Protein AF-0000000080285297 (afdb_homodimer)

Nearest PDB structures (foldseek):
  8cht-assembly4_D  TM=5.391E-01  e=2.031E-01  Homo sapiens
  8cht-assembly2_B  TM=5.156E-01  e=6.656E-01  Homo sapiens
  8chv-assembly1_A  TM=4.961E-01  e=1.168E+00  Homo sapiens
  8a22-assembly1_Bp  TM=3.534E-01  e=1.596E+00  Polytomella magna
  4z9c-assembly1_F  TM=4.798E-01  e=9.180E+00  Escherichia coli

Structure (mmCIF, N/CA/C/O backbone):
data_AF-0000000080285297-model_v1
#
loop_
_entity.id
_entity.type
_entity.pdbx_description
1 polymer 'Methionyl-tRNA formyltransferase'
#
loop_
_atom_site.group_PDB
_atom_site.id
_atom_site.type_symbol
_atom_site.label_atom_id
_atom_site.label_alt_id
_atom_site.label_comp_i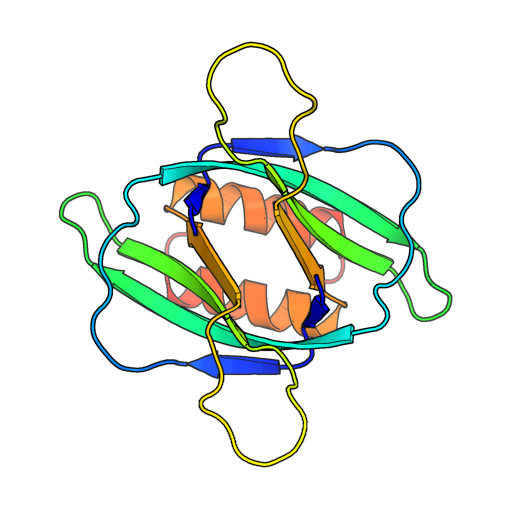d
_atom_site.label_asym_id
_atom_site.label_entity_id
_atom_site.label_seq_id
_atom_site.pdbx_PDB_ins_code
_atom_site.Cartn_x
_atom_site.Cartn_y
_atom_site.Cartn_z
_atom_site.occupancy
_atom_site.B_iso_or_equiv
_atom_site.auth_seq_id
_atom_site.auth_comp_id
_atom_site.auth_asym_id
_atom_site.auth_atom_id
_atom_site.pdbx_PDB_model_num
ATOM 1 N N . MET A 1 1 ? -8.438 2.912 8.18 1 58.75 1 MET A N 1
ATOM 2 C CA . MET A 1 1 ? -7.445 3.801 7.578 1 58.75 1 MET A CA 1
ATOM 3 C C . MET A 1 1 ? -6.316 4.098 8.555 1 58.75 1 MET A C 1
ATOM 5 O O . MET A 1 1 ? -6.516 4.062 9.773 1 58.75 1 MET A O 1
ATOM 9 N N . ALA A 1 2 ? -5.016 3.826 8.281 1 74.81 2 ALA A N 1
ATOM 10 C CA . ALA A 1 2 ? -4 3.881 9.328 1 74.81 2 ALA A CA 1
ATOM 11 C C . ALA A 1 2 ? -2.648 4.309 8.758 1 74.81 2 ALA A C 1
ATOM 13 O O . ALA A 1 2 ? -2.369 4.098 7.578 1 74.81 2 ALA A O 1
ATOM 14 N N . ILE A 1 3 ? -2.016 5.105 9.617 1 83.69 3 ILE A N 1
ATOM 15 C CA . ILE A 1 3 ? -0.588 5.297 9.391 1 83.69 3 ILE A CA 1
ATOM 16 C C . ILE A 1 3 ? 0.165 4.008 9.711 1 83.69 3 ILE A C 1
ATOM 18 O O . ILE A 1 3 ? 0.016 3.449 10.797 1 83.69 3 ILE A O 1
ATOM 22 N N . VAL A 1 4 ? 0.957 3.602 8.766 1 89.12 4 VAL A N 1
ATOM 23 C CA . VAL A 1 4 ? 1.739 2.391 8.984 1 89.12 4 VAL A CA 1
ATOM 24 C C . VAL A 1 4 ? 2.984 2.723 9.805 1 89.12 4 VAL A C 1
ATOM 26 O O . VAL A 1 4 ? 3.789 3.568 9.406 1 89.12 4 VAL A O 1
ATOM 29 N N . THR A 1 5 ? 3.186 2.039 10.938 1 88.81 5 THR A N 1
ATOM 30 C CA . THR A 1 5 ? 4.301 2.348 11.828 1 88.81 5 THR A CA 1
ATOM 31 C C . THR A 1 5 ? 5.387 1.282 11.719 1 88.81 5 THR A C 1
ATOM 33 O O . THR A 1 5 ? 6.531 1.514 12.117 1 88.81 5 THR A O 1
ATOM 36 N N . GLU A 1 6 ? 4.965 0.127 11.227 1 91.5 6 GLU A N 1
ATOM 37 C CA . GLU A 1 6 ? 5.918 -0.975 11.117 1 91.5 6 GLU A CA 1
ATOM 38 C C . GLU A 1 6 ? 5.504 -1.959 10.031 1 91.5 6 GLU A C 1
ATOM 40 O O . GLU A 1 6 ? 4.312 -2.135 9.766 1 91.5 6 GLU A O 1
ATOM 45 N N . PHE A 1 7 ? 6.551 -2.561 9.383 1 94.56 7 PHE A N 1
ATOM 46 C CA . PHE A 1 7 ? 6.34 -3.666 8.461 1 94.56 7 PHE A CA 1
ATOM 47 C C . PHE A 1 7 ? 6.902 -4.965 9.031 1 94.56 7 PHE A C 1
ATOM 49 O O . PHE A 1 7 ? 7.957 -4.961 9.664 1 94.56 7 PHE A O 1
ATOM 56 N N . PHE A 1 8 ? 6.176 -5.992 8.852 1 93.44 8 PHE A N 1
ATOM 57 C CA . PHE A 1 8 ? 6.691 -7.301 9.242 1 93.44 8 PHE A CA 1
ATOM 58 C C . PHE A 1 8 ? 6.312 -8.359 8.219 1 93.44 8 PHE A C 1
ATOM 60 O O . PHE A 1 8 ? 5.27 -8.258 7.566 1 93.44 8 PHE A O 1
ATOM 67 N N . GLN A 1 9 ? 7.215 -9.336 8.078 1 95.06 9 GLN A N 1
ATOM 68 C CA . GLN A 1 9 ? 6.965 -10.398 7.109 1 95.06 9 GLN A CA 1
ATOM 69 C C . GLN A 1 9 ? 5.996 -11.438 7.668 1 95.06 9 GLN A C 1
ATOM 71 O O . GLN A 1 9 ? 6.152 -11.891 8.805 1 95.06 9 GLN A O 1
ATOM 76 N N . VAL A 1 10 ? 4.945 -11.719 6.938 1 91.12 10 VAL A N 1
ATOM 77 C CA . VAL A 1 10 ? 3.973 -12.734 7.328 1 91.12 10 VAL A CA 1
ATOM 78 C C . VAL A 1 10 ? 4.293 -14.047 6.625 1 91.12 10 VAL A C 1
ATOM 80 O O . VAL A 1 10 ? 4.578 -14.07 5.426 1 91.12 10 VAL A O 1
ATOM 83 N N . ARG A 1 11 ? 4.27 -15.039 7.391 1 87.75 11 ARG A N 1
ATOM 84 C CA . ARG A 1 11 ? 4.516 -16.375 6.836 1 87.75 11 ARG A CA 1
ATOM 85 C C . ARG A 1 11 ? 3.213 -17.031 6.402 1 87.75 11 ARG A C 1
ATOM 87 O O . ARG A 1 11 ? 2.131 -16.641 6.844 1 87.75 11 ARG A O 1
ATOM 94 N N . GLY A 1 12 ? 3.373 -18.016 5.535 1 86.25 12 GLY A N 1
ATOM 95 C CA . GLY A 1 12 ? 2.211 -18.766 5.098 1 86.25 12 GLY A CA 1
ATOM 96 C C . GLY A 1 12 ? 1.852 -18.531 3.645 1 86.25 12 GLY A C 1
ATOM 97 O O . GLY A 1 12 ? 2.525 -17.766 2.953 1 86.25 12 GLY A O 1
ATOM 98 N N . GLU A 1 13 ? 0.716 -19.25 3.299 1 83.44 13 GLU A N 1
ATOM 99 C CA . GLU A 1 13 ? 0.294 -19.172 1.902 1 83.44 13 GLU A CA 1
ATOM 100 C C . GLU A 1 13 ? -0.83 -18.156 1.716 1 83.44 13 GLU A C 1
ATOM 102 O O . GLU A 1 13 ? -1.604 -17.906 2.641 1 83.44 13 GLU A O 1
ATOM 107 N N . ALA A 1 14 ? -0.723 -17.453 0.674 1 86.38 14 ALA A N 1
ATOM 108 C CA . ALA A 1 14 ? -1.814 -16.578 0.241 1 86.38 14 ALA A CA 1
ATOM 109 C C . ALA A 1 14 ? -2.18 -16.844 -1.217 1 86.38 14 ALA A C 1
ATOM 111 O O . ALA A 1 14 ? -1.427 -17.5 -1.944 1 86.38 14 ALA A O 1
ATOM 112 N N . LYS A 1 15 ? -3.463 -16.5 -1.475 1 88.38 15 LYS A N 1
ATOM 113 C CA . LYS A 1 15 ? -3.93 -16.625 -2.854 1 88.38 15 LYS A CA 1
ATOM 114 C C . LYS A 1 15 ? -4.219 -15.25 -3.453 1 88.38 15 LYS A C 1
ATOM 116 O O . LYS A 1 15 ? -4.492 -14.289 -2.725 1 88.38 15 LYS A O 1
ATOM 121 N N . PRO A 1 16 ? -4.148 -15.242 -4.816 1 89.12 16 PRO A N 1
ATOM 122 C CA . PRO A 1 16 ? -4.578 -13.992 -5.441 1 89.12 16 PRO A CA 1
ATOM 123 C C . PRO A 1 16 ? -6.012 -13.609 -5.078 1 89.12 16 PRO A C 1
ATOM 125 O O . PRO A 1 16 ? -6.895 -14.469 -5.047 1 89.12 16 PRO A O 1
ATOM 128 N N . HIS A 1 17 ? -6.109 -12.391 -4.738 1 85.25 17 HIS A N 1
ATOM 129 C CA . HIS A 1 17 ? -7.453 -11.914 -4.418 1 85.25 17 HIS A CA 1
ATOM 130 C C . HIS A 1 17 ? -8.32 -11.828 -5.668 1 85.25 17 HIS A C 1
ATOM 132 O O . HIS A 1 17 ? -7.844 -11.414 -6.73 1 85.25 17 HIS A O 1
ATOM 138 N N . PRO A 1 18 ? -9.562 -12.156 -5.512 1 81.25 18 PRO A N 1
ATOM 139 C CA . PRO A 1 18 ? -10.438 -12.195 -6.691 1 81.25 18 PRO A CA 1
ATOM 140 C C . PRO A 1 18 ? -10.883 -10.805 -7.133 1 81.25 18 PRO A C 1
ATOM 142 O O . PRO A 1 18 ? -11.344 -10.633 -8.266 1 81.25 18 PRO A O 1
ATOM 145 N N . THR A 1 19 ? -10.82 -9.82 -6.27 1 81.44 19 THR A N 1
ATOM 146 C CA . THR A 1 19 ? -11.32 -8.484 -6.582 1 81.44 19 THR A CA 1
ATOM 147 C C . THR A 1 19 ? -10.195 -7.578 -7.055 1 81.44 19 THR A C 1
ATOM 149 O O . THR A 1 19 ? -9.062 -7.688 -6.574 1 81.44 19 THR A O 1
ATOM 152 N N . GLN A 1 20 ? -10.578 -6.809 -8.094 1 85.38 20 GLN A N 1
ATOM 153 C CA . GLN A 1 20 ? -9.672 -5.781 -8.594 1 85.38 20 GLN A CA 1
ATOM 154 C C . GLN A 1 20 ? -10.156 -4.387 -8.211 1 85.38 20 GLN A C 1
ATOM 156 O O . GLN A 1 20 ? -11.352 -4.105 -8.258 1 85.38 20 GLN A O 1
ATOM 161 N N . VAL A 1 21 ? -9.25 -3.57 -7.785 1 85.44 21 VAL A N 1
ATOM 162 C CA . VAL A 1 21 ? -9.617 -2.219 -7.371 1 85.44 21 VAL A CA 1
ATOM 163 C C . VAL A 1 21 ? -8.641 -1.213 -7.977 1 85.44 21 VAL A C 1
ATOM 165 O O . VAL A 1 21 ? -7.57 -1.591 -8.461 1 85.44 21 VAL A O 1
ATOM 168 N N . GLU A 1 22 ? -9.094 0.024 -8 1 89.94 22 GLU A N 1
ATOM 169 C CA . GLU A 1 22 ? -8.195 1.143 -8.266 1 89.94 22 GLU A CA 1
ATOM 170 C C . GLU A 1 22 ? -7.672 1.752 -6.969 1 89.94 22 GLU A C 1
ATOM 172 O O . GLU A 1 22 ? -8.305 1.632 -5.922 1 89.94 22 GLU A O 1
ATOM 177 N N . CYS A 1 23 ? -6.484 2.332 -7.102 1 91.75 23 CYS A N 1
ATOM 178 C CA . CYS A 1 23 ? -5.871 2.947 -5.93 1 91.75 23 CYS A CA 1
ATOM 179 C C . CYS A 1 23 ? -5.539 4.41 -6.191 1 91.75 23 CYS A C 1
ATOM 181 O O . CYS A 1 23 ? -4.742 4.723 -7.078 1 91.75 23 CYS A O 1
ATOM 183 N N . GLY A 1 24 ? -6.191 5.293 -5.504 1 93.38 24 GLY A N 1
ATOM 184 C CA . GLY A 1 24 ? -5.809 6.699 -5.504 1 93.38 24 GLY A CA 1
ATOM 185 C C . GLY A 1 24 ? -4.645 7 -4.582 1 93.38 24 GLY A C 1
ATOM 186 O O . GLY A 1 24 ? -4.465 6.336 -3.559 1 93.38 24 GLY A O 1
ATOM 187 N N . TYR A 1 25 ? -3.805 8 -4.961 1 95.12 25 TYR A N 1
ATOM 188 C CA . TYR A 1 25 ? -2.719 8.406 -4.074 1 95.12 25 TYR A CA 1
ATOM 189 C C . TYR A 1 25 ? -2.607 9.93 -4.008 1 95.12 25 TYR A C 1
ATOM 191 O O . TYR A 1 25 ? -3.008 10.625 -4.941 1 95.12 25 TYR A O 1
ATOM 199 N N . LYS A 1 26 ? -2.182 10.406 -2.934 1 95.62 26 LYS A N 1
ATOM 200 C CA . LYS A 1 26 ? -1.894 11.828 -2.748 1 95.62 26 LYS A CA 1
ATOM 201 C C . LYS A 1 26 ? -0.868 12.039 -1.639 1 95.62 26 LYS A C 1
ATOM 203 O O . LYS A 1 26 ? -0.609 11.133 -0.844 1 95.62 26 LYS A O 1
ATOM 208 N N . THR A 1 27 ? -0.268 13.211 -1.609 1 96.38 27 THR A N 1
ATOM 209 C CA . THR A 1 27 ? 0.651 13.609 -0.549 1 96.38 27 THR A CA 1
ATOM 210 C C . THR A 1 27 ? -0.074 14.422 0.52 1 96.38 27 THR A C 1
ATOM 212 O O . THR A 1 27 ? -0.859 15.32 0.199 1 96.38 27 THR A O 1
ATOM 215 N N . VAL A 1 28 ? 0.074 14.055 1.789 1 94.62 28 VAL A N 1
ATOM 216 C CA . VAL A 1 28 ? -0.475 14.789 2.928 1 94.62 28 VAL A CA 1
ATOM 217 C C . VAL A 1 28 ? 0.625 15.609 3.596 1 94.62 28 VAL A C 1
ATOM 219 O O . VAL A 1 28 ? 1.615 15.055 4.078 1 94.62 28 VAL A O 1
ATOM 222 N N . SER A 1 29 ? 0.429 16.891 3.637 1 93.94 29 SER A N 1
ATOM 223 C CA . SER A 1 29 ? 1.42 17.75 4.266 1 93.94 29 SER A CA 1
ATOM 224 C C . SER A 1 29 ? 1.246 17.781 5.777 1 93.94 29 SER A C 1
ATOM 226 O O . SER A 1 29 ? 0.139 18 6.277 1 93.94 29 SER A O 1
ATOM 228 N N . THR A 1 30 ? 2.32 17.531 6.488 1 93.62 30 THR A N 1
ATOM 229 C CA . THR A 1 30 ? 2.326 17.625 7.941 1 93.62 30 THR A CA 1
ATOM 230 C C . THR A 1 30 ? 3.545 18.406 8.422 1 93.62 30 THR A C 1
ATOM 232 O O . THR A 1 30 ? 4.512 18.578 7.68 1 93.62 30 THR A O 1
ATOM 235 N N . PRO A 1 31 ? 3.504 18.891 9.648 1 93.5 31 PRO A N 1
ATOM 236 C CA . PRO A 1 31 ? 4.668 19.594 10.203 1 93.5 31 PRO A CA 1
ATOM 237 C C . PRO A 1 31 ? 5.914 18.703 10.242 1 93.5 31 PRO A C 1
ATOM 239 O O . PRO A 1 31 ? 7.031 19.203 10.086 1 93.5 31 PRO A O 1
ATOM 242 N N . ALA A 1 32 ? 5.863 17.422 10.375 1 92.94 32 ALA A N 1
ATOM 243 C CA . ALA A 1 32 ? 6.973 16.484 10.516 1 92.94 32 ALA A CA 1
ATOM 244 C C . ALA A 1 32 ? 7.477 16.031 9.148 1 92.94 32 ALA A C 1
ATOM 246 O O . ALA A 1 32 ? 8.516 15.367 9.047 1 92.94 32 ALA A O 1
ATOM 247 N N . GLY A 1 33 ? 6.816 16.438 8.078 1 93.62 33 GLY A N 1
ATOM 248 C CA . GLY A 1 33 ? 7.145 15.984 6.734 1 93.62 33 GLY A CA 1
ATOM 249 C C . GLY A 1 33 ? 5.961 15.391 5.996 1 93.62 33 GLY A C 1
ATOM 250 O O . GLY A 1 33 ? 4.91 15.141 6.594 1 93.62 33 GLY A O 1
ATOM 251 N N . PRO A 1 34 ? 6.078 15.141 4.797 1 95.31 34 PRO A N 1
ATOM 252 C CA . PRO A 1 34 ? 4.969 14.625 3.992 1 95.31 34 PRO A CA 1
ATOM 253 C C . PRO A 1 34 ? 4.633 13.172 4.312 1 95.31 34 PRO A C 1
ATOM 255 O O . PRO A 1 34 ? 5.52 12.398 4.691 1 95.31 34 PRO A O 1
ATOM 258 N N . LEU A 1 35 ? 3.418 12.836 4.215 1 96.75 35 LEU A N 1
ATOM 259 C CA . LEU A 1 35 ? 2.936 11.461 4.191 1 96.75 35 LEU A CA 1
ATOM 260 C C . LEU A 1 35 ? 2.438 11.086 2.799 1 96.75 35 LEU A C 1
ATOM 262 O O . LEU A 1 35 ? 1.813 11.898 2.117 1 96.75 35 LEU A O 1
ATOM 266 N N . LEU A 1 36 ? 2.766 9.906 2.346 1 97.12 36 LEU A N 1
ATOM 267 C CA . LEU A 1 36 ? 2.109 9.328 1.179 1 97.12 36 LEU A CA 1
ATOM 268 C C . LEU A 1 36 ? 0.828 8.602 1.578 1 97.12 36 LEU A C 1
ATOM 270 O O . LEU A 1 36 ? 0.858 7.699 2.416 1 97.12 36 LEU A O 1
ATOM 274 N N . GLN A 1 37 ? -0.255 9.078 1.027 1 94.75 37 GLN A N 1
ATOM 275 C CA . GLN A 1 37 ? -1.532 8.422 1.27 1 94.75 37 GLN A CA 1
ATOM 276 C C . GLN A 1 37 ? -1.949 7.574 0.069 1 94.75 37 GLN A C 1
ATOM 278 O O . GLN A 1 37 ? -1.913 8.047 -1.07 1 94.75 37 GLN A O 1
ATOM 283 N N . LEU A 1 38 ? -2.25 6.289 0.287 1 93.25 38 LEU A N 1
ATOM 284 C CA . LEU A 1 38 ? -2.822 5.355 -0.673 1 93.25 38 LEU A CA 1
ATOM 285 C C . LEU A 1 38 ? -4.25 4.98 -0.283 1 93.25 38 LEU A C 1
ATOM 287 O O . LEU A 1 38 ? -4.496 4.566 0.853 1 93.25 38 LEU A O 1
ATOM 291 N N . SER A 1 39 ? -5.223 5.141 -1.217 1 89.56 39 SER A N 1
ATOM 292 C CA . SER A 1 39 ? -6.625 4.809 -0.974 1 89.56 39 SER A CA 1
ATOM 293 C C . SER A 1 39 ? -7.191 3.939 -2.092 1 89.56 39 SER A C 1
ATOM 295 O O . SER A 1 39 ? -7.09 4.293 -3.27 1 89.56 39 SER A O 1
ATOM 297 N N . THR A 1 40 ? -7.703 2.783 -1.656 1 87 40 THR A N 1
ATOM 298 C CA . THR A 1 40 ? -8.281 1.917 -2.676 1 87 40 THR A CA 1
ATOM 299 C C . THR A 1 40 ? -9.781 2.182 -2.824 1 87 40 THR A C 1
ATOM 301 O O . THR A 1 40 ? -10.445 2.545 -1.854 1 87 40 THR A O 1
ATOM 304 N N . TYR A 1 41 ? -10.18 2.049 -4.043 1 80.81 41 TYR A N 1
ATOM 305 C CA . TYR A 1 41 ? -11.578 2.285 -4.383 1 80.81 41 TYR A CA 1
ATOM 306 C C . TYR A 1 41 ? -12.203 1.047 -5.02 1 80.81 41 TYR A C 1
ATOM 308 O O . TYR A 1 41 ? -11.672 0.506 -5.992 1 80.81 41 TYR A O 1
ATOM 316 N N . GLY A 1 42 ? -13.047 0.315 -4.199 1 66.94 42 GLY A N 1
ATOM 317 C CA . GLY A 1 42 ? -13.711 -0.899 -4.637 1 66.94 42 GLY A CA 1
ATOM 318 C C . GLY A 1 42 ? -14.438 -0.736 -5.961 1 66.94 42 GLY A C 1
ATOM 319 O O . GLY A 1 42 ? -14.758 0.383 -6.363 1 66.94 42 GLY A O 1
ATOM 320 N N . SER A 1 43 ? -14.273 -1.729 -6.98 1 52.22 43 SER A N 1
ATOM 321 C CA . SER A 1 43 ? -15.086 -1.759 -8.195 1 52.22 43 SER A CA 1
ATOM 322 C C . SER A 1 43 ? -16.578 -1.786 -7.863 1 52.22 43 SER A C 1
ATOM 324 O O . SER A 1 43 ? -17.109 -2.822 -7.461 1 52.22 43 SER A O 1
ATOM 326 N N . ASP A 1 44 ? -17.078 -1.141 -6.992 1 46.88 44 ASP A N 1
ATOM 327 C CA . ASP A 1 44 ? -18.531 -1.354 -7.02 1 46.88 44 ASP A CA 1
ATOM 328 C C . ASP A 1 44 ? -19.047 -1.36 -8.453 1 46.88 44 ASP A C 1
ATOM 330 O O . ASP A 1 44 ? -18.516 -0.663 -9.32 1 46.88 44 ASP A O 1
ATOM 334 N N . GLY A 1 45 ? -19.984 -2.35 -9.078 1 42.22 45 GLY A N 1
ATOM 335 C CA . GLY A 1 45 ? -20.891 -2.041 -10.18 1 42.22 45 GLY A CA 1
ATOM 336 C C . GLY A 1 45 ? -21.062 -0.551 -10.406 1 42.22 45 GLY A C 1
ATOM 337 O O . GLY A 1 45 ? -20.547 0.265 -9.641 1 42.22 45 GLY A O 1
ATOM 338 N N . ARG A 1 46 ? -22.531 -0.14 -11.18 1 38.53 46 ARG A N 1
ATOM 339 C CA . ARG A 1 46 ? -23.047 1.144 -11.664 1 38.53 46 ARG A CA 1
ATOM 340 C C . ARG A 1 46 ? -22.625 2.275 -10.727 1 38.53 46 ARG A C 1
ATOM 342 O O . ARG A 1 46 ? -22.062 3.279 -11.164 1 38.53 46 ARG A O 1
ATOM 349 N N . GLN A 1 47 ? -23.672 2.848 -9.992 1 37.06 47 GLN A N 1
ATOM 350 C CA . GLN A 1 47 ? -24.203 4.16 -9.656 1 37.06 47 GLN A CA 1
ATOM 351 C C . GLN A 1 47 ? -23.422 4.797 -8.508 1 37.06 47 GLN A C 1
ATOM 353 O O . GLN A 1 47 ? -23.609 5.977 -8.203 1 37.06 47 GLN A O 1
ATOM 358 N N . SER A 1 48 ? -23.125 4.066 -7.355 1 40.44 48 SER A N 1
ATOM 359 C CA . SER A 1 48 ? -22.938 4.844 -6.141 1 40.44 48 SER A CA 1
ATOM 360 C C . SER A 1 48 ? -21.469 5.258 -5.977 1 40.44 48 SER A C 1
ATOM 362 O O . SER A 1 48 ? -20.578 4.668 -6.598 1 40.44 48 SER A O 1
ATOM 364 N N . GLU A 1 49 ? -21.172 6.324 -5.328 1 44.69 49 GLU A N 1
ATOM 365 C CA . GLU A 1 49 ? -20 7.105 -4.945 1 44.69 49 GLU A CA 1
ATOM 366 C C . GLU A 1 49 ? -18.844 6.195 -4.539 1 44.69 49 GLU A C 1
ATOM 368 O O . GLU A 1 49 ? -19.016 5.262 -3.756 1 44.69 49 GLU A O 1
ATOM 373 N N . LYS A 1 50 ? -17.859 5.922 -5.32 1 50 50 LYS A N 1
ATOM 374 C CA . LYS A 1 50 ? -16.625 5.195 -5.059 1 50 50 LYS A CA 1
ATOM 375 C C . LYS A 1 50 ? -16.203 5.324 -3.598 1 50 50 LYS A C 1
ATOM 377 O O . LYS A 1 50 ? -15.898 6.422 -3.129 1 50 50 LYS A O 1
ATOM 382 N N . LYS A 1 51 ? -16.797 4.5 -2.732 1 54.25 51 LYS A N 1
ATOM 383 C CA . LYS A 1 51 ? -16.469 4.613 -1.312 1 54.25 51 LYS A CA 1
ATOM 384 C C . LYS A 1 51 ? -15.062 4.121 -1.021 1 54.25 51 LYS A C 1
ATOM 386 O O . LYS A 1 51 ? -14.641 3.086 -1.542 1 54.25 51 LYS A O 1
ATOM 391 N N . VAL A 1 52 ? -14.195 5.062 -0.597 1 54.31 52 VAL A N 1
ATOM 392 C CA . VAL A 1 52 ? -12.859 4.715 -0.112 1 54.31 52 VAL A CA 1
ATOM 393 C C . VAL A 1 52 ? -12.945 3.5 0.808 1 54.31 52 VAL A C 1
ATOM 395 O O . VAL A 1 52 ? -13.797 3.449 1.704 1 54.31 52 VAL A O 1
ATOM 398 N N . SER A 1 53 ? -12.305 2.426 0.402 1 61.44 53 SER A N 1
ATOM 399 C CA . SER A 1 53 ? -12.359 1.23 1.236 1 61.44 53 SER A CA 1
ATOM 400 C C . SER A 1 53 ? -11.234 1.223 2.266 1 61.44 53 SER A C 1
ATOM 402 O O . SER A 1 53 ? -11.445 0.851 3.422 1 61.44 53 SER A O 1
ATOM 404 N N . GLN A 1 54 ? -10.07 1.423 1.753 1 69.06 54 GLN A N 1
ATOM 405 C CA . GLN A 1 54 ? -8.938 1.333 2.666 1 69.06 54 GLN A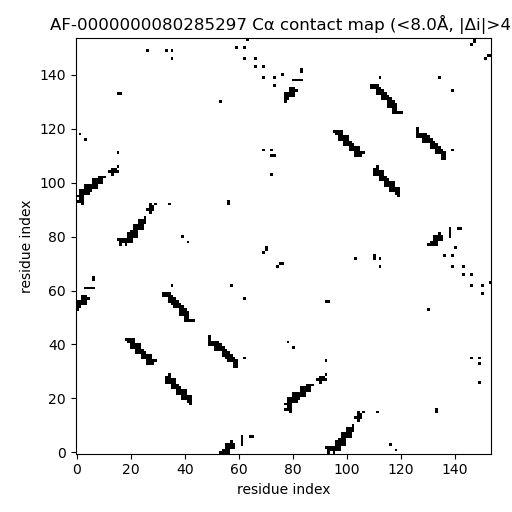 CA 1
ATOM 406 C C . GLN A 1 54 ? -7.902 2.416 2.369 1 69.06 54 GLN A C 1
ATOM 408 O O . GLN A 1 54 ? -7.602 2.695 1.205 1 69.06 54 GLN A O 1
ATOM 413 N N . THR A 1 55 ? -7.523 3.094 3.465 1 83.19 55 THR A N 1
ATOM 414 C CA . THR A 1 55 ? -6.512 4.129 3.295 1 83.19 55 THR A CA 1
ATOM 415 C C . THR A 1 55 ? -5.273 3.816 4.133 1 83.19 55 THR A C 1
ATOM 417 O O . THR A 1 55 ? -5.387 3.428 5.297 1 83.19 55 THR A O 1
ATOM 420 N N . LEU A 1 56 ? -4.117 3.893 3.484 1 89.12 56 LEU A N 1
ATOM 421 C CA . LEU A 1 56 ? -2.812 3.754 4.129 1 89.12 56 LEU A CA 1
ATOM 422 C C . LEU A 1 56 ? -1.993 5.031 3.977 1 89.12 56 LEU A C 1
ATOM 424 O O . LEU A 1 56 ? -1.96 5.629 2.898 1 89.12 56 LEU A O 1
ATOM 428 N N . GLN A 1 57 ? -1.409 5.41 5.133 1 93.69 57 GLN A N 1
ATOM 429 C CA . GLN A 1 57 ? -0.466 6.523 5.074 1 93.69 57 GLN A CA 1
ATOM 430 C C . GLN A 1 57 ? 0.934 6.082 5.488 1 93.69 57 GLN A C 1
ATOM 432 O O . GLN A 1 57 ? 1.089 5.301 6.43 1 93.69 57 GLN A O 1
ATOM 437 N N . LEU A 1 58 ? 1.93 6.535 4.77 1 96.5 58 LEU A N 1
ATOM 438 C CA . LEU A 1 58 ? 3.332 6.227 5.027 1 96.5 58 LEU A CA 1
ATOM 439 C C . LEU A 1 58 ? 4.145 7.5 5.234 1 96.5 58 LEU A C 1
ATOM 441 O O . LEU A 1 58 ? 4.059 8.43 4.43 1 96.5 58 LEU A O 1
ATOM 445 N N . ASP A 1 59 ? 4.926 7.496 6.367 1 95.88 59 ASP A N 1
ATOM 446 C CA . ASP A 1 59 ? 5.949 8.531 6.465 1 95.88 59 ASP A CA 1
ATOM 447 C C . ASP A 1 59 ? 7.227 8.109 5.742 1 95.88 59 ASP A C 1
ATOM 449 O O . ASP A 1 59 ? 7.262 7.066 5.094 1 95.88 59 ASP A O 1
ATOM 453 N N . ARG A 1 60 ? 8.156 8.93 5.793 1 96.62 60 ARG A N 1
ATOM 454 C CA . ARG A 1 60 ? 9.398 8.703 5.059 1 96.62 60 ARG A CA 1
ATOM 455 C C . ARG A 1 60 ? 10.008 7.355 5.422 1 96.62 60 ARG A C 1
ATOM 457 O O . ARG A 1 60 ? 10.469 6.621 4.547 1 96.62 60 ARG A O 1
ATOM 464 N N . GLU A 1 61 ? 10.094 7.062 6.652 1 96.31 61 GLU A N 1
ATOM 465 C CA . GLU A 1 61 ? 10.672 5.797 7.094 1 96.31 61 GLU A CA 1
ATOM 466 C C . GLU A 1 61 ? 9.852 4.613 6.59 1 96.31 61 GLU A C 1
ATOM 468 O O . GLU A 1 61 ? 10.414 3.613 6.137 1 96.31 61 GLU A O 1
ATOM 473 N N . GLY A 1 62 ? 8.523 4.715 6.703 1 96.62 62 GLY A N 1
ATOM 474 C CA . GLY A 1 62 ? 7.672 3.676 6.156 1 96.62 62 GLY A CA 1
ATOM 475 C C . GLY A 1 62 ? 7.832 3.494 4.66 1 96.62 62 GLY A C 1
ATOM 476 O O . GLY A 1 62 ? 7.848 2.367 4.164 1 96.62 62 GLY A O 1
ATOM 477 N N . ALA A 1 63 ? 7.941 4.551 3.943 1 97.5 63 ALA A N 1
ATOM 478 C CA . ALA A 1 63 ? 8.141 4.508 2.496 1 97.5 63 ALA A CA 1
ATOM 479 C C . ALA A 1 63 ? 9.477 3.846 2.148 1 97.5 63 ALA A C 1
ATOM 481 O O . ALA A 1 63 ? 9.555 3.061 1.2 1 97.5 63 ALA A O 1
ATOM 482 N N . ARG A 1 64 ? 10.508 4.152 2.916 1 97.44 64 ARG A N 1
ATOM 483 C CA . ARG A 1 64 ? 11.812 3.537 2.703 1 97.44 64 ARG A CA 1
ATOM 484 C C . ARG A 1 64 ? 11.734 2.021 2.846 1 97.44 64 ARG A C 1
ATOM 486 O O . ARG A 1 64 ? 12.289 1.286 2.027 1 97.44 64 ARG A O 1
ATOM 493 N N . ARG A 1 65 ? 11.078 1.596 3.84 1 97.5 65 ARG A N 1
ATOM 494 C CA . ARG A 1 65 ? 10.922 0.164 4.074 1 97.5 65 ARG A CA 1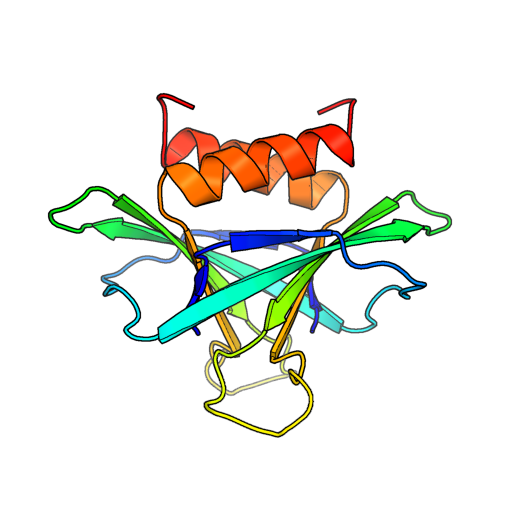
ATOM 495 C C . ARG A 1 65 ? 10.117 -0.49 2.953 1 97.5 65 ARG A C 1
ATOM 497 O O . ARG A 1 65 ? 10.469 -1.573 2.48 1 97.5 65 ARG A O 1
ATOM 504 N N . LEU A 1 66 ? 9 0.222 2.549 1 97.38 66 LEU A N 1
ATOM 505 C CA . LEU A 1 66 ? 8.188 -0.324 1.47 1 97.38 66 LEU A CA 1
ATOM 506 C C . LEU A 1 66 ? 8.984 -0.421 0.176 1 97.38 66 LEU A C 1
ATOM 508 O O . LEU A 1 66 ? 8.859 -1.396 -0.567 1 97.38 66 LEU A O 1
ATOM 512 N N . LEU A 1 67 ? 9.844 0.55 -0.093 1 96.94 67 LEU A N 1
ATOM 513 C CA . LEU A 1 67 ? 10.727 0.501 -1.253 1 96.94 67 LEU A CA 1
ATOM 514 C C . LEU A 1 67 ? 11.594 -0.751 -1.222 1 96.94 67 LEU A C 1
ATOM 516 O O . LEU A 1 67 ? 11.719 -1.452 -2.229 1 96.94 67 LEU A O 1
ATOM 520 N N . SER A 1 68 ? 12.219 -1.034 -0.102 1 96.81 68 SER A N 1
ATOM 521 C CA . SER A 1 68 ? 13.07 -2.209 0.045 1 96.81 68 SER A CA 1
ATOM 522 C C . SER A 1 68 ? 12.281 -3.496 -0.178 1 96.81 68 SER A C 1
ATOM 524 O O . SER A 1 68 ? 12.766 -4.418 -0.839 1 96.81 68 SER A O 1
ATOM 526 N N . ILE A 1 69 ? 11.078 -3.551 0.352 1 97.62 69 ILE A N 1
ATOM 527 C CA . ILE A 1 69 ? 10.219 -4.727 0.232 1 97.62 69 ILE A CA 1
ATOM 528 C C . ILE A 1 69 ? 9.852 -4.949 -1.233 1 97.62 69 ILE A C 1
ATOM 530 O O . ILE A 1 69 ? 9.883 -6.082 -1.721 1 97.62 69 ILE A O 1
ATOM 534 N N . ILE A 1 70 ? 9.477 -3.842 -1.943 1 97.38 70 ILE A N 1
ATOM 535 C CA . ILE A 1 70 ? 9.125 -3.943 -3.355 1 97.38 70 ILE A CA 1
ATOM 536 C C . ILE A 1 70 ? 10.32 -4.48 -4.145 1 97.38 70 ILE A C 1
ATOM 538 O O . ILE A 1 70 ? 10.164 -5.383 -4.973 1 97.38 70 ILE A O 1
ATOM 542 N N . ARG A 1 71 ? 11.469 -4.039 -3.854 1 95.88 71 ARG A N 1
ATOM 543 C CA . ARG A 1 71 ? 12.664 -4.453 -4.578 1 95.88 71 ARG A CA 1
ATOM 544 C C . ARG A 1 71 ? 13.023 -5.902 -4.262 1 95.88 71 ARG A C 1
ATOM 546 O O . ARG A 1 71 ? 13.516 -6.629 -5.129 1 95.88 71 ARG A O 1
ATOM 553 N N . ASP A 1 72 ? 12.844 -6.293 -3.039 1 95.94 72 ASP A N 1
ATOM 554 C CA . ASP A 1 72 ? 13.078 -7.684 -2.666 1 95.94 72 ASP A CA 1
ATOM 555 C C . ASP A 1 72 ? 12.117 -8.617 -3.402 1 95.94 72 ASP A C 1
ATOM 557 O O . ASP A 1 72 ? 12.492 -9.734 -3.779 1 95.94 72 ASP A O 1
ATOM 561 N N . THR A 1 73 ? 10.898 -8.188 -3.578 1 95.81 73 THR A N 1
ATOM 562 C CA . THR A 1 73 ? 9.859 -9 -4.207 1 95.81 73 THR A CA 1
ATOM 563 C C . THR A 1 73 ? 10.047 -9.039 -5.723 1 95.81 73 THR A C 1
ATOM 565 O O . THR A 1 73 ? 9.797 -10.062 -6.359 1 95.81 73 THR A O 1
ATOM 568 N N . PHE A 1 74 ? 10.438 -7.84 -6.246 1 97.12 74 PHE A N 1
ATOM 569 C CA . PHE A 1 74 ? 10.625 -7.695 -7.688 1 97.12 74 PHE A CA 1
ATOM 570 C C . PHE A 1 74 ? 12.031 -7.188 -7.996 1 97.12 74 PHE A C 1
ATOM 572 O O . PHE A 1 74 ? 12.203 -6.027 -8.375 1 97.12 74 PHE A O 1
ATOM 579 N N . PRO A 1 75 ? 13.047 -7.988 -7.941 1 92.44 75 PRO A N 1
ATOM 580 C CA . PRO A 1 75 ? 14.438 -7.566 -8.07 1 92.44 75 PRO A CA 1
ATOM 581 C C . PRO A 1 75 ? 14.734 -6.898 -9.414 1 92.44 75 PRO A C 1
ATOM 583 O O . PRO A 1 75 ? 15.703 -6.148 -9.531 1 92.44 75 PRO A O 1
ATOM 586 N N . ASP A 1 76 ? 13.938 -7.062 -10.383 1 89.69 76 ASP A N 1
ATOM 587 C CA . ASP A 1 76 ? 14.203 -6.484 -11.703 1 89.69 76 ASP A CA 1
ATOM 588 C C . ASP A 1 76 ? 13.672 -5.059 -11.797 1 89.69 76 ASP A C 1
ATOM 590 O O . ASP A 1 76 ? 13.797 -4.41 -12.836 1 89.69 76 ASP A O 1
ATOM 594 N N . LEU A 1 77 ? 13.133 -4.539 -10.656 1 90.31 77 LEU A N 1
ATOM 595 C CA . LEU A 1 77 ? 12.609 -3.176 -10.641 1 90.31 77 LEU A CA 1
ATOM 596 C C . LEU A 1 77 ? 13.602 -2.223 -9.977 1 90.31 77 LEU A C 1
ATOM 598 O O . LEU A 1 77 ? 14.297 -2.604 -9.031 1 90.31 77 LEU A O 1
ATOM 602 N N . MET B 1 1 ? -10.328 -6.23 0.216 1 59.09 1 MET B N 1
ATOM 603 C CA . MET B 1 1 ? -9.008 -6.715 -0.163 1 59.09 1 MET B CA 1
ATOM 604 C C . MET B 1 1 ? -8.883 -6.848 -1.678 1 59.09 1 MET B C 1
ATOM 606 O O . MET B 1 1 ? -9.883 -7.059 -2.367 1 59.09 1 MET B O 1
ATOM 610 N N . ALA B 1 2 ? -7.918 -6.219 -2.416 1 74.81 2 ALA B N 1
ATOM 611 C CA . ALA B 1 2 ? -8.008 -6.168 -3.873 1 74.81 2 ALA B CA 1
ATOM 612 C C . ALA B 1 2 ? -6.617 -6.078 -4.5 1 74.81 2 ALA B C 1
ATOM 614 O O . ALA B 1 2 ? -5.668 -5.609 -3.863 1 74.81 2 ALA B O 1
ATOM 615 N N . ILE B 1 3 ? -6.578 -6.746 -5.645 1 84.12 3 ILE B N 1
ATOM 616 C CA . ILE B 1 3 ? -5.453 -6.477 -6.535 1 84.12 3 ILE B CA 1
ATOM 617 C C . ILE B 1 3 ? -5.586 -5.074 -7.121 1 84.12 3 ILE B C 1
ATOM 619 O O . ILE B 1 3 ? -6.629 -4.727 -7.684 1 84.12 3 ILE B O 1
ATOM 623 N N . VAL B 1 4 ? -4.535 -4.332 -6.992 1 89.5 4 VAL B N 1
ATOM 624 C CA . VAL B 1 4 ? -4.559 -2.982 -7.547 1 89.5 4 VAL B CA 1
ATOM 625 C C . VAL B 1 4 ? -4.266 -3.031 -9.047 1 89.5 4 VAL B C 1
ATOM 627 O O . VAL B 1 4 ? -3.23 -3.551 -9.469 1 89.5 4 VAL B O 1
ATOM 630 N N . THR B 1 5 ? -5.152 -2.463 -9.867 1 88.94 5 THR B N 1
ATOM 631 C CA . THR B 1 5 ? -5 -2.535 -11.312 1 88.94 5 THR B CA 1
ATOM 632 C C . THR B 1 5 ? -4.543 -1.193 -11.883 1 88.94 5 THR B C 1
ATOM 634 O O . THR B 1 5 ? -4.035 -1.127 -13 1 88.94 5 THR B O 1
ATOM 637 N N . GLU B 1 6 ? -4.785 -0.16 -11.086 1 91.62 6 GLU B N 1
ATOM 638 C CA . GLU B 1 6 ? -4.422 1.176 -11.547 1 91.62 6 GLU B CA 1
ATOM 639 C C . GLU B 1 6 ? -4.199 2.125 -10.375 1 91.62 6 GLU B C 1
ATOM 641 O O . GLU B 1 6 ? -4.812 1.972 -9.32 1 91.62 6 GLU B O 1
ATOM 646 N N . PHE B 1 7 ? -3.24 3.078 -10.609 1 94.62 7 PHE B N 1
ATOM 647 C CA . PHE B 1 7 ? -3.035 4.18 -9.68 1 94.62 7 PHE B CA 1
ATOM 648 C C . PHE B 1 7 ? -3.473 5.5 -10.305 1 94.62 7 PHE B C 1
ATOM 650 O O . PHE B 1 7 ? -3.264 5.73 -11.492 1 94.62 7 PHE B O 1
ATOM 657 N N . PHE B 1 8 ? -4.102 6.297 -9.547 1 93.69 8 PHE B N 1
ATOM 658 C CA . PHE B 1 8 ? -4.441 7.633 -10.008 1 93.69 8 PHE B CA 1
ATOM 659 C C . PHE B 1 8 ? -4.258 8.656 -8.898 1 93.69 8 PHE B C 1
ATOM 661 O O . PHE B 1 8 ? -4.426 8.336 -7.719 1 93.69 8 PHE B O 1
ATOM 668 N N . GLN B 1 9 ? -3.859 9.852 -9.32 1 95.19 9 GLN B N 1
ATOM 669 C CA . GLN B 1 9 ? -3.635 10.914 -8.344 1 95.19 9 GLN B CA 1
ATOM 670 C C . GLN B 1 9 ? -4.953 11.539 -7.898 1 95.19 9 GLN B C 1
ATOM 672 O O . GLN B 1 9 ? -5.805 11.867 -8.727 1 95.19 9 GLN B O 1
ATOM 677 N N . VAL B 1 10 ? -5.164 11.586 -6.602 1 91.5 10 VAL B N 1
ATOM 678 C CA . VAL B 1 10 ? -6.359 12.211 -6.039 1 91.5 10 VAL B CA 1
ATOM 679 C C . VAL B 1 10 ? -6.043 13.641 -5.617 1 91.5 10 VAL B C 1
ATOM 681 O O . VAL B 1 10 ? -5.008 13.906 -5.004 1 91.5 10 VAL B O 1
ATOM 684 N N . ARG B 1 11 ? -6.906 14.484 -5.988 1 88.06 11 ARG B N 1
ATOM 685 C CA . ARG B 1 11 ? -6.75 15.891 -5.613 1 88.06 11 ARG B CA 1
ATOM 686 C C . ARG B 1 11 ? -7.457 16.188 -4.293 1 88.06 11 ARG B C 1
ATOM 688 O O . ARG B 1 11 ? -8.336 15.43 -3.873 1 88.06 11 ARG B O 1
ATOM 695 N N . GLY B 1 12 ? -7.027 17.25 -3.689 1 86.5 12 GLY B N 1
ATOM 696 C CA . GLY B 1 12 ? -7.676 17.672 -2.457 1 86.5 12 GLY B CA 1
ATOM 697 C C . GLY B 1 12 ? -6.785 17.531 -1.237 1 86.5 12 GLY B C 1
ATOM 698 O O . GLY B 1 12 ? -5.633 17.109 -1.348 1 86.5 12 GLY B O 1
ATOM 699 N N . GLU B 1 13 ? -7.457 17.922 -0.094 1 83.69 13 GLU B N 1
ATOM 700 C CA . GLU B 1 13 ? -6.703 17.922 1.155 1 83.69 13 GLU B CA 1
ATOM 701 C C . GLU 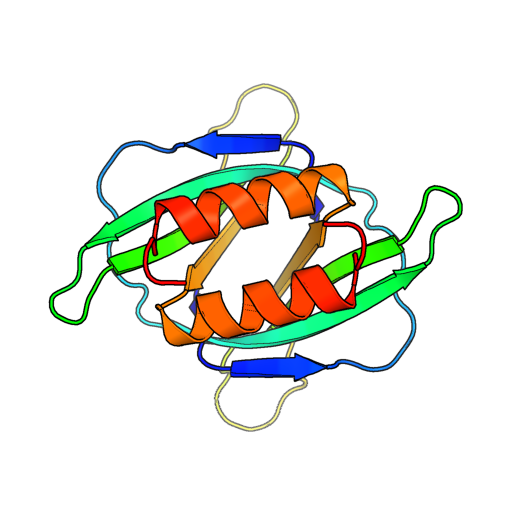B 1 13 ? -6.973 16.641 1.957 1 83.69 13 GLU B C 1
ATOM 703 O O . GLU B 1 13 ? -8.047 16.047 1.845 1 83.69 13 GLU B O 1
ATOM 708 N N . ALA B 1 14 ? -5.957 16.156 2.502 1 86.31 14 ALA B N 1
ATOM 709 C CA . ALA B 1 14 ? -6.074 15.07 3.469 1 86.31 14 ALA B CA 1
ATOM 710 C C . ALA B 1 14 ? -5.336 15.398 4.762 1 86.31 14 ALA B C 1
ATOM 712 O O . ALA B 1 14 ? -4.523 16.328 4.801 1 86.31 14 ALA B O 1
ATOM 713 N N . LYS B 1 15 ? -5.871 14.734 5.82 1 88.31 15 LYS B N 1
ATOM 714 C CA . LYS B 1 15 ? -5.207 14.891 7.109 1 88.31 15 LYS B CA 1
ATOM 715 C C . LYS B 1 15 ? -4.555 13.578 7.551 1 88.31 15 LYS B C 1
ATOM 717 O O . LYS B 1 15 ? -4.969 12.5 7.125 1 88.31 15 LYS B O 1
ATOM 722 N N . PRO B 1 16 ? -3.52 13.773 8.43 1 89.25 16 PRO B N 1
ATOM 723 C CA . PRO B 1 16 ? -2.975 12.539 9 1 89.25 16 PRO B CA 1
ATOM 724 C C . PRO B 1 16 ? -4.027 11.719 9.742 1 89.25 16 PRO B C 1
ATOM 726 O O . PRO B 1 16 ? -4.859 12.273 10.461 1 89.25 16 PRO B O 1
ATOM 729 N N . HIS B 1 17 ? -3.988 10.484 9.422 1 85.25 17 HIS B N 1
ATOM 730 C CA . HIS B 1 17 ? -4.926 9.602 10.102 1 85.25 17 HIS B CA 1
ATOM 731 C C . HIS B 1 17 ? -4.543 9.414 11.57 1 85.25 17 HIS B C 1
ATOM 733 O O . HIS B 1 17 ? -3.357 9.289 11.891 1 85.25 17 HIS B O 1
ATOM 739 N N . PRO B 1 18 ? -5.535 9.336 12.406 1 80.75 18 PRO B N 1
ATOM 740 C CA . PRO B 1 18 ? -5.234 9.25 13.836 1 80.75 18 PRO B CA 1
ATOM 741 C C . PRO B 1 18 ? -4.797 7.852 14.266 1 80.75 18 PRO B C 1
ATOM 743 O O . PRO B 1 18 ? -4.195 7.688 15.328 1 80.75 18 PRO B O 1
ATOM 746 N N . THR B 1 19 ? -5.117 6.836 13.508 1 81.5 19 THR B N 1
ATOM 747 C CA . THR B 1 19 ? -4.828 5.457 13.898 1 81.5 19 THR B CA 1
ATOM 748 C C . THR B 1 19 ? -3.508 4.992 13.289 1 81.5 19 THR B C 1
ATOM 750 O O . THR B 1 19 ? -3.188 5.328 12.148 1 81.5 19 THR B O 1
ATOM 753 N N . GLN B 1 20 ? -2.762 4.328 14.195 1 85.38 20 GLN B N 1
ATOM 754 C CA . GLN B 1 20 ? -1.523 3.693 13.758 1 85.38 20 GLN B CA 1
ATOM 755 C C . GLN B 1 20 ? -1.684 2.18 13.672 1 85.38 20 GLN B C 1
ATOM 757 O O . GLN B 1 20 ? -2.324 1.567 14.523 1 85.38 20 GLN B O 1
ATOM 762 N N . VAL B 1 21 ? -1.202 1.603 12.625 1 85.06 21 VAL B N 1
ATOM 763 C CA . VAL B 1 21 ? -1.333 0.162 12.438 1 85.06 21 VAL B CA 1
ATOM 764 C C . VAL B 1 21 ? 0.008 -0.428 12.008 1 85.06 21 VAL B C 1
ATOM 766 O O . VAL B 1 21 ? 0.918 0.306 11.609 1 85.06 21 VAL B O 1
ATOM 769 N N . GLU B 1 22 ? 0.102 -1.746 12.188 1 89.81 22 GLU B N 1
ATOM 770 C CA . GLU B 1 22 ? 1.188 -2.508 11.578 1 89.81 22 GLU B CA 1
ATOM 771 C C . GLU B 1 22 ? 0.763 -3.1 10.234 1 89.81 22 GLU B C 1
ATOM 773 O O . GLU B 1 22 ? -0.427 -3.311 9.992 1 89.81 22 GLU B O 1
ATOM 778 N N . CYS B 1 23 ? 1.758 -3.266 9.398 1 91.56 23 CYS B N 1
ATOM 779 C CA . CYS B 1 23 ? 1.485 -3.822 8.078 1 91.56 23 CYS B CA 1
ATOM 780 C C . CYS B 1 23 ? 2.318 -5.074 7.832 1 91.56 23 CYS B C 1
ATOM 782 O O . CYS B 1 23 ? 3.549 -5.016 7.828 1 91.56 23 CYS B O 1
ATOM 784 N N . GLY B 1 24 ? 1.667 -6.195 7.719 1 93.12 24 GLY B N 1
ATOM 785 C CA . GLY B 1 24 ? 2.324 -7.41 7.266 1 93.12 24 GLY B CA 1
ATOM 786 C C . GLY B 1 24 ? 2.488 -7.477 5.762 1 93.12 24 GLY B C 1
ATOM 787 O O . GLY B 1 24 ? 1.669 -6.93 5.016 1 93.12 24 GLY B O 1
ATOM 788 N N . TYR B 1 25 ? 3.598 -8.125 5.297 1 94.81 25 TYR B N 1
ATOM 789 C CA . TYR B 1 25 ? 3.768 -8.305 3.861 1 94.81 25 TYR B CA 1
ATOM 790 C C . TYR B 1 25 ? 4.234 -9.719 3.541 1 94.81 25 TYR B C 1
ATOM 792 O O . TYR B 1 25 ? 4.863 -10.375 4.375 1 94.81 25 TYR B O 1
ATOM 800 N N . LYS B 1 26 ? 3.854 -10.195 2.424 1 95.56 26 LYS B N 1
ATOM 801 C CA . LYS B 1 26 ? 4.324 -11.477 1.906 1 95.56 26 LYS B CA 1
ATOM 802 C C . LYS B 1 26 ? 4.234 -11.516 0.384 1 95.56 26 LYS B C 1
ATOM 804 O O . LYS B 1 26 ? 3.555 -10.695 -0.228 1 95.56 26 LYS B O 1
ATOM 809 N N . THR B 1 27 ? 4.945 -12.461 -0.215 1 96.38 27 THR B N 1
ATOM 810 C CA . THR B 1 27 ? 4.879 -12.703 -1.651 1 96.38 27 THR B CA 1
ATOM 811 C C . THR B 1 27 ? 3.895 -13.828 -1.965 1 96.38 27 THR B C 1
ATOM 813 O O . THR B 1 27 ? 3.896 -14.867 -1.301 1 96.38 27 THR B O 1
ATOM 816 N N . VAL B 1 28 ? 2.965 -13.594 -2.883 1 94.56 28 VAL B N 1
ATOM 817 C CA . VAL B 1 28 ? 2.018 -14.594 -3.359 1 94.56 28 VAL B CA 1
ATOM 818 C C . VAL B 1 28 ? 2.475 -15.141 -4.711 1 94.56 28 VAL B C 1
ATOM 820 O O . VAL B 1 28 ? 2.584 -14.391 -5.684 1 94.56 28 VAL B O 1
ATOM 823 N N . SER B 1 29 ? 2.693 -16.406 -4.77 1 94.06 29 SER B N 1
ATOM 824 C CA . SER B 1 29 ? 3.125 -17.016 -6.02 1 94.06 29 SER B CA 1
ATOM 825 C C . SER B 1 29 ? 1.937 -17.297 -6.934 1 94.06 29 SER B C 1
ATOM 827 O O . SER B 1 29 ? 0.947 -17.906 -6.508 1 94.06 29 SER B O 1
ATOM 829 N N . THR B 1 30 ? 2.025 -16.828 -8.164 1 93.69 30 THR B N 1
ATOM 830 C CA . THR B 1 30 ? 1.014 -17.125 -9.172 1 93.69 30 THR B CA 1
ATOM 831 C C . THR B 1 30 ? 1.665 -17.578 -10.477 1 93.69 30 THR B C 1
ATOM 833 O O . THR B 1 30 ? 2.859 -17.359 -10.688 1 93.69 30 THR B O 1
ATOM 836 N N . PRO B 1 31 ? 0.903 -18.219 -11.344 1 93.31 31 PRO B N 1
ATOM 837 C CA . PRO B 1 31 ? 1.439 -18.609 -12.648 1 93.31 31 PRO B CA 1
ATOM 838 C C . PRO B 1 31 ? 1.938 -17.406 -13.461 1 93.31 31 PRO B C 1
ATOM 840 O O . PRO B 1 31 ? 2.898 -17.531 -14.227 1 93.31 31 PRO B O 1
ATOM 843 N N . ALA B 1 32 ? 1.425 -16.219 -13.359 1 92.94 32 ALA B N 1
ATOM 844 C CA . ALA B 1 32 ? 1.749 -15.023 -14.125 1 92.94 32 ALA B CA 1
ATOM 845 C C . ALA B 1 32 ? 2.922 -14.273 -13.5 1 92.94 32 ALA B C 1
ATOM 847 O O . ALA B 1 32 ? 3.459 -13.336 -14.102 1 92.94 32 ALA B O 1
ATOM 848 N N . GLY B 1 33 ? 3.379 -14.703 -12.328 1 93.56 33 GLY B N 1
ATOM 849 C CA . GLY B 1 33 ? 4.418 -14 -11.594 1 93.56 33 GLY B CA 1
ATOM 850 C C . GLY B 1 33 ? 4.027 -13.695 -10.164 1 93.56 33 GLY B C 1
ATOM 851 O O . GLY B 1 33 ? 2.865 -13.844 -9.781 1 93.56 33 GLY B O 1
ATOM 852 N N . PRO B 1 34 ? 4.91 -13.266 -9.398 1 95.25 34 PRO B N 1
ATOM 853 C CA . PRO B 1 34 ? 4.641 -12.992 -7.984 1 95.25 34 PRO B CA 1
ATOM 854 C C . PRO B 1 34 ? 3.771 -11.758 -7.777 1 95.25 34 PRO B C 1
ATOM 856 O O . PRO B 1 34 ? 3.828 -10.82 -8.578 1 95.25 34 PRO B O 1
ATOM 859 N N . LEU B 1 35 ? 2.984 -11.773 -6.793 1 96.69 35 LEU B N 1
ATOM 860 C CA . LEU B 1 35 ? 2.293 -10.609 -6.254 1 96.69 35 LEU B CA 1
ATOM 861 C C . LEU B 1 35 ? 2.865 -10.211 -4.898 1 96.69 35 LEU B C 1
ATOM 863 O O . LEU B 1 35 ? 3.199 -11.078 -4.086 1 96.69 35 LEU B O 1
ATOM 867 N N . LEU B 1 36 ? 3.057 -8.953 -4.672 1 97.12 36 LEU B N 1
ATOM 868 C CA . LEU B 1 36 ? 3.309 -8.445 -3.328 1 97.12 36 LEU B CA 1
ATOM 869 C C . LEU B 1 36 ? 1.999 -8.188 -2.59 1 97.12 36 LEU B C 1
ATOM 871 O O . LEU B 1 36 ? 1.149 -7.434 -3.07 1 97.12 36 LEU B O 1
ATOM 875 N N . GLN B 1 37 ? 1.856 -8.891 -1.491 1 94.75 37 GLN B N 1
ATOM 876 C CA . GLN B 1 37 ? 0.68 -8.672 -0.656 1 94.75 37 GLN B CA 1
ATOM 877 C C . GLN B 1 37 ? 1.026 -7.84 0.575 1 94.75 37 GLN B C 1
ATOM 879 O O . GLN B 1 37 ? 2 -8.125 1.273 1 94.75 37 GLN B O 1
ATOM 884 N N . LEU B 1 38 ? 0.302 -6.73 0.799 1 93.25 38 LEU B N 1
ATOM 885 C CA . LEU B 1 38 ? 0.354 -5.887 1.988 1 93.25 38 LEU B CA 1
ATOM 886 C C . LEU B 1 38 ? -0.937 -6 2.791 1 93.25 38 LEU B C 1
ATOM 888 O O . LEU B 1 38 ? -2.029 -5.824 2.246 1 93.25 38 LEU B O 1
ATOM 892 N N . SER B 1 39 ? -0.838 -6.316 4.109 1 89.44 39 SER B N 1
ATOM 893 C CA . SER B 1 39 ? -1.993 -6.449 4.988 1 89.44 39 SER B CA 1
ATOM 894 C C . SER B 1 39 ? -1.805 -5.645 6.27 1 89.44 39 SER B C 1
ATOM 896 O O . SER B 1 39 ? -0.795 -5.793 6.961 1 89.44 39 SER B O 1
ATOM 898 N N . THR B 1 40 ? -2.771 -4.75 6.477 1 86.75 40 THR B N 1
ATOM 899 C CA . THR B 1 40 ? -2.666 -3.967 7.703 1 86.75 40 THR B CA 1
ATOM 900 C C . THR B 1 40 ? -3.432 -4.641 8.844 1 86.75 40 THR B C 1
ATOM 902 O O . THR B 1 40 ? -4.445 -5.301 8.609 1 86.75 40 THR B O 1
ATOM 905 N N . TYR B 1 41 ? -2.859 -4.473 9.984 1 80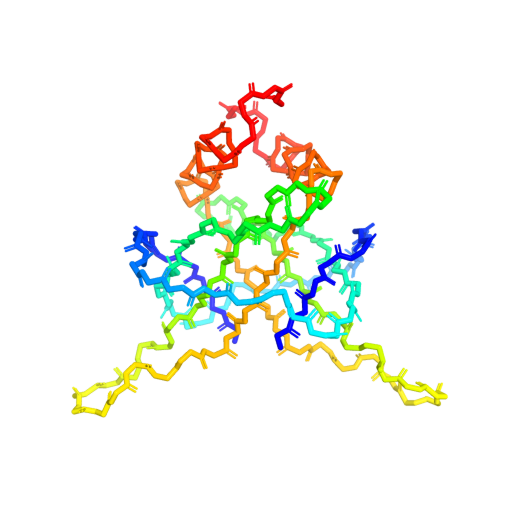.31 41 TYR B N 1
ATOM 906 C CA . TYR B 1 41 ? -3.438 -5.062 11.188 1 80.31 41 TYR B CA 1
ATOM 907 C C . TYR B 1 41 ? -3.754 -3.988 12.219 1 80.31 41 TYR B C 1
ATOM 909 O O . TYR B 1 41 ? -2.896 -3.17 12.555 1 80.31 41 TYR B O 1
ATOM 917 N N . GLY B 1 42 ? -5.113 -3.664 12.336 1 66.44 42 GLY B N 1
ATOM 918 C CA . GLY B 1 42 ? -5.598 -2.658 13.273 1 66.44 42 GLY B CA 1
ATOM 919 C C . GLY B 1 42 ? -5.047 -2.83 14.672 1 66.44 42 GLY B C 1
ATOM 920 O O . GLY B 1 42 ? -4.594 -3.918 15.039 1 66.44 42 GLY B O 1
ATOM 921 N N . SER B 1 43 ? -4.512 -1.654 15.375 1 51.75 43 SER B N 1
ATOM 922 C CA . SER B 1 43 ? -4.145 -1.69 16.781 1 51.75 43 SER B CA 1
ATOM 923 C C . SER B 1 43 ? -5.301 -2.188 17.641 1 51.75 43 SER B C 1
ATOM 925 O O . SER B 1 43 ? -6.215 -1.426 17.969 1 51.75 43 SER B O 1
ATOM 927 N N . ASP B 1 44 ? -6.07 -3.033 17.359 1 46.88 44 ASP B N 1
ATOM 928 C CA . ASP B 1 44 ? -7.008 -3.273 18.453 1 46.88 44 ASP B CA 1
ATOM 929 C C . ASP B 1 44 ? -6.297 -3.248 19.797 1 46.88 44 ASP B C 1
ATOM 931 O O . ASP B 1 44 ? -5.133 -3.641 19.906 1 46.88 44 ASP B O 1
ATOM 935 N N . GLY B 1 45 ? -6.684 -2.502 21.047 1 42.06 45 GLY B N 1
ATOM 936 C CA . GLY B 1 45 ? -6.379 -2.93 22.406 1 42.06 45 GLY B CA 1
ATOM 937 C C . GLY B 1 45 ? -5.902 -4.367 22.484 1 42.06 45 GLY B C 1
ATOM 938 O O . GLY B 1 45 ? -5.859 -5.07 21.469 1 42.06 45 GLY B O 1
ATOM 939 N N . ARG B 1 46 ? -6.336 -5.145 23.953 1 37.78 46 ARG B N 1
ATOM 940 C CA . ARG B 1 46 ? -6.012 -6.461 24.5 1 37.78 46 ARG B CA 1
ATOM 941 C C . ARG B 1 46 ? -5.996 -7.52 23.391 1 37.78 46 ARG B C 1
ATOM 943 O O . ARG B 1 46 ? -4.98 -8.188 23.188 1 37.78 46 ARG B O 1
ATOM 950 N N . GLN B 1 47 ? -6.953 -8.57 23.547 1 36.72 47 GLN B N 1
ATOM 951 C CA . GLN B 1 47 ? -7.07 -10.023 23.516 1 36.72 47 GLN B CA 1
ATOM 952 C C . GLN B 1 47 ? -7.156 -10.539 22.078 1 36.72 47 GLN B C 1
ATOM 954 O O . GLN B 1 47 ? -7.047 -11.742 21.844 1 36.72 47 GLN B O 1
ATOM 959 N N . SER B 1 48 ? -8.078 -10.023 21.156 1 40.31 48 SER B N 1
ATOM 960 C CA . SER B 1 48 ? -8.531 -10.883 20.078 1 40.31 48 SER B CA 1
ATOM 961 C C . SER B 1 48 ? -7.602 -10.781 18.859 1 40.31 48 SER B C 1
ATOM 963 O O . SER B 1 48 ? -6.84 -9.82 18.734 1 40.31 48 SER B O 1
ATOM 965 N N . GLU B 1 49 ? -7.551 -11.844 18.047 1 44.97 49 GLU B N 1
ATOM 966 C CA . GLU B 1 49 ? -6.816 -12.203 16.828 1 44.97 49 GLU B CA 1
ATOM 967 C C . GLU B 1 49 ? -6.699 -11.016 15.883 1 44.97 49 GLU B C 1
ATOM 969 O O . GLU B 1 49 ? -7.695 -10.352 15.586 1 44.97 49 GLU B O 1
ATOM 974 N N . LYS B 1 50 ? -5.645 -10.328 15.812 1 50.25 50 LYS B N 1
ATOM 975 C CA . LYS B 1 50 ? -5.316 -9.242 14.891 1 50.25 50 LYS B CA 1
ATOM 976 C C . LYS B 1 50 ? -6.078 -9.383 13.578 1 50.25 50 LYS B C 1
ATOM 978 O O . LYS B 1 50 ? -5.922 -10.383 12.867 1 50.25 50 LYS B O 1
ATOM 983 N N . LYS B 1 51 ? -7.285 -8.984 13.516 1 53.16 51 LYS B N 1
ATOM 984 C CA . LYS B 1 51 ? -8.078 -9.156 12.305 1 53.16 51 LYS B CA 1
ATOM 985 C C . LYS B 1 51 ? -7.523 -8.32 11.156 1 53.16 51 LYS B C 1
ATOM 987 O O . LYS B 1 51 ? -7.191 -7.148 11.344 1 53.16 51 LYS B O 1
ATOM 992 N N . VAL B 1 52 ? -6.953 -9.031 10.164 1 50.75 52 VAL B N 1
ATOM 993 C CA . VAL B 1 52 ? -6.562 -8.375 8.914 1 50.75 52 VAL B CA 1
ATOM 994 C C . VAL B 1 52 ? -7.648 -7.391 8.492 1 50.75 52 VAL B C 1
ATOM 996 O O . VAL B 1 52 ? -8.836 -7.734 8.469 1 50.75 52 VAL B O 1
ATOM 999 N N . SER B 1 53 ? -7.312 -6.109 8.43 1 61.09 53 SER B N 1
ATOM 1000 C CA .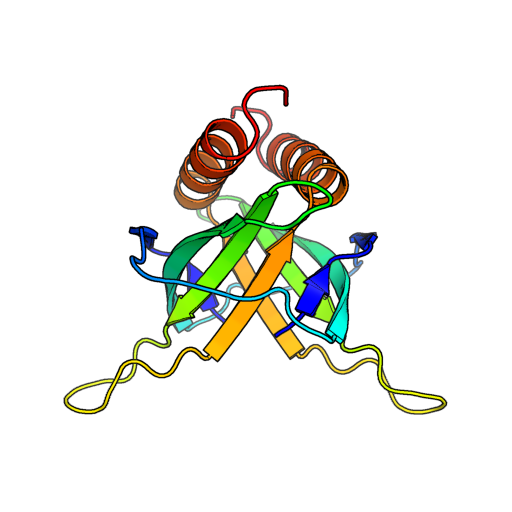 SER B 1 53 ? -8.32 -5.137 8.023 1 61.09 53 SER B CA 1
ATOM 1001 C C . SER B 1 53 ? -8.336 -4.953 6.512 1 61.09 53 SER B C 1
ATOM 1003 O O . SER B 1 53 ? -9.406 -4.883 5.898 1 61.09 53 SER B O 1
ATOM 1005 N N . GLN B 1 54 ? -7.191 -4.684 6.008 1 68.5 54 GLN B N 1
ATOM 1006 C CA . GLN B 1 54 ? -7.168 -4.379 4.582 1 68.5 54 GLN B CA 1
ATOM 1007 C C . GLN B 1 54 ? -5.961 -5.02 3.9 1 68.5 54 GLN B C 1
ATOM 1009 O O . GLN B 1 54 ? -4.855 -5.008 4.445 1 68.5 54 GLN B O 1
ATOM 1014 N N . THR B 1 55 ? -6.273 -5.711 2.801 1 83.12 55 THR B N 1
ATOM 1015 C CA . THR B 1 55 ? -5.195 -6.355 2.061 1 83.12 55 THR B CA 1
ATOM 1016 C C . THR B 1 55 ? -5.102 -5.797 0.644 1 83.12 55 THR B C 1
ATOM 1018 O O . THR B 1 55 ? -6.117 -5.613 -0.026 1 83.12 55 THR B O 1
ATOM 1021 N N . LEU B 1 56 ? -3.887 -5.422 0.257 1 89.19 56 LEU B N 1
ATOM 1022 C CA . LEU B 1 56 ? -3.559 -4.98 -1.095 1 89.19 56 LEU B CA 1
ATOM 1023 C C . LEU B 1 56 ? -2.553 -5.922 -1.745 1 89.19 56 LEU B C 1
ATOM 1025 O O . LEU B 1 56 ? -1.586 -6.344 -1.104 1 89.19 56 LEU B O 1
ATOM 1029 N N . GLN B 1 57 ? -2.9 -6.262 -3.008 1 93.69 57 GLN B N 1
ATOM 1030 C CA . GLN B 1 57 ? -1.934 -7.031 -3.783 1 93.69 57 GLN B CA 1
ATOM 1031 C C . GLN B 1 57 ? -1.479 -6.262 -5.02 1 93.69 57 GLN B C 1
ATOM 1033 O O . GLN B 1 57 ? -2.287 -5.598 -5.672 1 93.69 57 GLN B O 1
ATOM 1038 N N . LEU B 1 58 ? -0.204 -6.309 -5.305 1 96.5 58 LEU B N 1
ATOM 1039 C CA . LEU B 1 58 ? 0.404 -5.637 -6.449 1 96.5 58 LEU B CA 1
ATOM 1040 C C . LEU B 1 58 ? 1.145 -6.637 -7.332 1 96.5 58 LEU B C 1
ATOM 1042 O O . LEU B 1 58 ? 1.939 -7.438 -6.84 1 96.5 58 LEU B O 1
ATOM 1046 N N . ASP B 1 59 ? 0.824 -6.562 -8.664 1 95.81 59 ASP B N 1
ATOM 1047 C CA . ASP B 1 59 ? 1.707 -7.258 -9.594 1 95.81 59 ASP B CA 1
ATOM 1048 C C . ASP B 1 59 ? 2.91 -6.391 -9.961 1 95.81 59 ASP B C 1
ATOM 1050 O O . ASP B 1 59 ? 3.092 -5.305 -9.406 1 95.81 59 ASP B O 1
ATOM 1054 N N . ARG B 1 60 ? 3.699 -6.906 -10.766 1 96.56 60 ARG B N 1
ATOM 1055 C CA . ARG B 1 60 ? 4.941 -6.23 -11.125 1 96.56 60 ARG B CA 1
ATOM 1056 C C . ARG B 1 60 ? 4.672 -4.8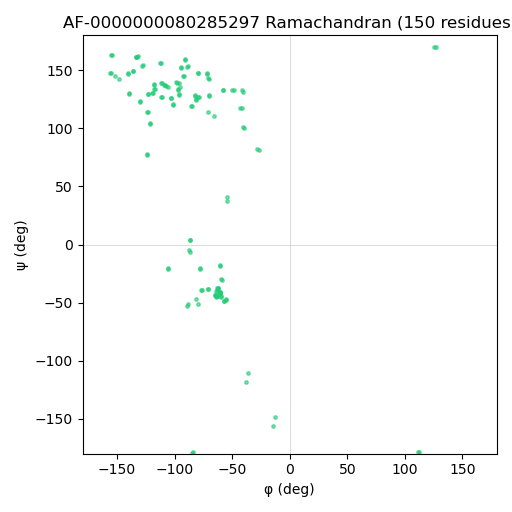2 -11.641 1 96.56 60 ARG B C 1
ATOM 1058 O O . ARG B 1 60 ? 5.379 -3.877 -11.281 1 96.56 60 ARG B O 1
ATOM 1065 N N . GLU B 1 61 ? 3.75 -4.68 -12.508 1 96.25 61 GLU B N 1
ATOM 1066 C CA . GLU B 1 61 ? 3.428 -3.367 -13.07 1 96.25 61 GLU B CA 1
ATOM 1067 C C . GLU B 1 61 ? 2.924 -2.416 -11.984 1 96.25 61 GLU B C 1
ATOM 1069 O O . GLU B 1 61 ? 3.311 -1.247 -11.953 1 96.25 61 GLU B O 1
ATOM 1074 N N . GLY B 1 62 ? 2.035 -2.926 -11.125 1 96.62 62 GLY B N 1
ATOM 1075 C CA . GLY B 1 62 ? 1.581 -2.117 -10.008 1 96.62 62 GLY B CA 1
ATOM 1076 C C . GLY B 1 62 ? 2.705 -1.705 -9.07 1 96.62 62 GLY B C 1
ATOM 1077 O O . GLY B 1 62 ? 2.742 -0.566 -8.602 1 96.62 62 GLY B O 1
ATOM 1078 N N . ALA B 1 63 ? 3.602 -2.578 -8.789 1 97.5 63 ALA B N 1
ATOM 1079 C CA . ALA B 1 63 ? 4.754 -2.293 -7.938 1 97.5 63 ALA B CA 1
ATOM 1080 C C . ALA B 1 63 ? 5.648 -1.231 -8.57 1 97.5 63 ALA B C 1
ATOM 1082 O O . ALA B 1 63 ? 6.152 -0.343 -7.871 1 97.5 63 ALA B O 1
ATOM 1083 N N . ARG B 1 64 ? 5.84 -1.321 -9.875 1 97.38 64 ARG B N 1
ATOM 1084 C CA . ARG B 1 64 ? 6.637 -0.329 -10.586 1 97.38 64 ARG B CA 1
ATOM 1085 C C . ARG B 1 64 ? 6.043 1.066 -10.438 1 97.38 64 ARG B C 1
ATOM 1087 O O . ARG B 1 64 ? 6.766 2.031 -10.18 1 97.38 64 ARG B O 1
ATOM 1094 N N . ARG B 1 65 ? 4.801 1.146 -10.586 1 97.5 65 ARG B N 1
ATOM 1095 C CA . ARG B 1 65 ? 4.117 2.43 -10.453 1 97.5 65 ARG B CA 1
ATOM 1096 C C . ARG B 1 65 ? 4.223 2.957 -9.023 1 97.5 65 ARG B C 1
ATOM 1098 O O . ARG B 1 65 ? 4.465 4.148 -8.812 1 97.5 65 ARG B O 1
ATOM 1105 N N . LEU B 1 66 ? 4.012 2.012 -8.047 1 97.38 66 LEU B N 1
ATOM 1106 C CA . LEU B 1 66 ? 4.109 2.43 -6.652 1 97.38 66 LEU B CA 1
ATOM 1107 C C . LEU B 1 66 ? 5.516 2.922 -6.332 1 97.38 66 LEU B C 1
ATOM 1109 O O . LEU B 1 66 ? 5.684 3.904 -5.609 1 97.38 66 LEU B O 1
ATOM 1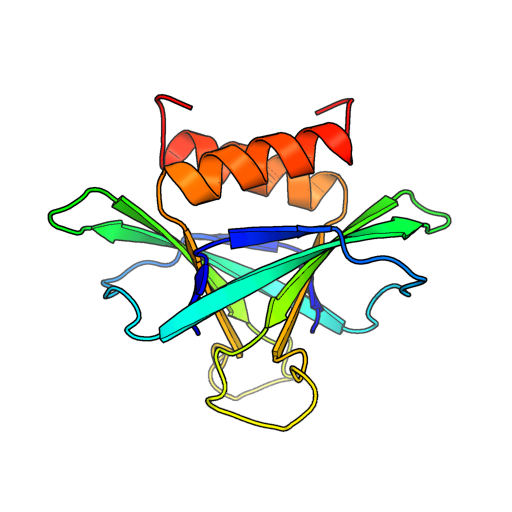113 N N . LEU B 1 67 ? 6.523 2.283 -6.883 1 96.94 67 LEU B N 1
ATOM 1114 C CA . LEU B 1 67 ? 7.902 2.732 -6.719 1 96.94 67 LEU B CA 1
ATOM 1115 C C . LEU B 1 67 ? 8.07 4.168 -7.203 1 96.94 67 LEU B C 1
ATOM 1117 O O . LEU B 1 67 ? 8.664 4.996 -6.512 1 96.94 67 LEU B O 1
ATOM 1121 N N . SER B 1 68 ? 7.586 4.477 -8.375 1 96.81 68 SER B N 1
ATOM 1122 C CA . SER B 1 68 ? 7.68 5.82 -8.938 1 96.81 68 SER B CA 1
ATOM 1123 C C . SER B 1 68 ? 6.965 6.84 -8.055 1 96.81 68 SER B C 1
ATOM 1125 O O . SER B 1 68 ? 7.477 7.938 -7.828 1 96.81 68 SER B O 1
ATOM 1127 N N . ILE B 1 69 ? 5.805 6.48 -7.551 1 97.62 69 ILE B N 1
ATOM 1128 C CA . ILE B 1 69 ? 5.008 7.363 -6.707 1 97.62 69 ILE B CA 1
ATOM 1129 C C . ILE B 1 69 ? 5.762 7.656 -5.41 1 97.62 69 ILE B C 1
ATOM 1131 O O . ILE B 1 69 ? 5.797 8.797 -4.953 1 97.62 69 ILE B O 1
ATOM 1135 N N . ILE B 1 70 ? 6.355 6.582 -4.797 1 97.38 70 ILE B N 1
ATOM 1136 C CA . ILE B 1 70 ? 7.113 6.758 -3.566 1 97.38 70 ILE B CA 1
ATOM 1137 C C . ILE B 1 70 ? 8.281 7.715 -3.811 1 97.38 70 ILE B C 1
ATOM 1139 O O . ILE B 1 70 ? 8.516 8.633 -3.02 1 97.38 70 ILE B O 1
ATOM 1143 N N . ARG B 1 71 ? 8.922 7.594 -4.883 1 95.94 71 ARG B N 1
ATOM 1144 C CA . ARG B 1 71 ? 10.086 8.43 -5.188 1 95.94 71 ARG B CA 1
ATOM 1145 C C . ARG B 1 71 ? 9.664 9.867 -5.477 1 95.94 71 ARG B C 1
ATOM 1147 O O . ARG B 1 71 ? 10.383 10.805 -5.145 1 95.94 71 ARG B O 1
ATOM 1154 N N . ASP B 1 72 ? 8.57 10.031 -6.145 1 96.06 72 ASP B N 1
ATOM 1155 C CA . ASP B 1 72 ? 8.047 11.367 -6.391 1 96.06 72 ASP B CA 1
ATOM 1156 C C . ASP B 1 72 ? 7.695 12.07 -5.082 1 96.06 72 ASP B C 1
ATOM 1158 O O . ASP B 1 72 ? 7.879 13.281 -4.953 1 96.06 72 ASP B O 1
ATOM 1162 N N . THR B 1 73 ? 7.168 11.328 -4.137 1 95.94 73 THR B N 1
ATOM 1163 C CA . THR B 1 73 ? 6.727 11.875 -2.859 1 95.94 73 THR B CA 1
ATOM 1164 C C . THR B 1 73 ? 7.922 12.164 -1.952 1 95.94 73 THR B C 1
ATOM 1166 O O . THR B 1 73 ? 7.922 13.141 -1.205 1 95.94 73 THR B O 1
ATOM 1169 N N . PHE B 1 74 ? 8.891 11.203 -2.033 1 97.19 74 PHE B N 1
ATOM 1170 C CA . PHE B 1 74 ? 10.086 11.305 -1.205 1 97.19 74 PHE B CA 1
ATOM 1171 C C . PHE B 1 74 ? 11.344 11.273 -2.064 1 97.19 74 PHE B C 1
ATOM 1173 O O . PHE B 1 74 ? 12.07 10.281 -2.076 1 97.19 74 PHE B O 1
ATOM 1180 N N . PRO B 1 75 ? 11.711 12.328 -2.715 1 92.62 75 PRO B N 1
ATOM 1181 C CA . PRO B 1 75 ? 12.805 12.352 -3.686 1 92.62 75 PRO B CA 1
ATOM 1182 C C . PRO B 1 75 ? 14.148 11.977 -3.068 1 92.62 75 PRO B C 1
ATOM 1184 O O . PRO B 1 75 ? 15.07 11.57 -3.783 1 92.62 75 PRO B O 1
ATOM 1187 N N . ASP B 1 76 ? 14.305 12.023 -1.811 1 90.12 76 ASP B N 1
ATOM 1188 C CA . ASP B 1 76 ? 15.594 11.727 -1.184 1 90.12 76 ASP B CA 1
ATOM 1189 C C . ASP B 1 76 ? 15.742 10.227 -0.924 1 90.12 76 ASP B C 1
ATOM 1191 O O . ASP B 1 76 ? 16.75 9.781 -0.385 1 90.12 76 ASP B O 1
ATOM 1195 N N . LEU B 1 77 ? 14.719 9.438 -1.379 1 90.56 77 LEU B N 1
ATOM 1196 C CA . LEU B 1 77 ? 14.781 7.992 -1.195 1 90.56 77 LEU B CA 1
ATOM 1197 C C . LEU B 1 77 ? 15.195 7.301 -2.488 1 90.56 77 LEU B C 1
ATOM 1199 O O . LEU B 1 77 ? 14.836 7.742 -3.58 1 90.56 77 LEU B O 1
#

Secondary structure (DSSP, 8-state):
-EEEEEEEEPPS-----S-EEEEEEEEEP-TT--EEEEEEE----SSS---EEEEEEE-HHHHHHHHHHHHHH-TT-/-EEEEEEEEPPS-----S-EEEEEEEEEP-TT--EEEEEEE----SSS---EEEEEEE-HHHHHHHHHHHHHH-TT-

Organism: Amycolatopsis orientalis (NCBI:txid31958)

pLDDT: mean 84.4, std 16.99, range [36.72, 97.62]

Solvent-accessible surface area (backbone atoms only — not comparable to full-atom values): 8797 Å² total; per-residue (Å²): 99,26,28,43,76,46,78,44,82,49,85,78,89,60,73,85,59,90,40,58,20,40,29,34,33,40,73,27,80,48,97,94,46,57,26,47,34,40,31,32,28,57,64,64,84,93,83,72,77,73,52,75,70,41,38,42,31,27,40,66,69,43,47,53,52,49,51,53,53,50,33,71,76,38,70,92,101,100,26,28,42,78,45,78,44,81,49,85,78,88,60,74,86,59,89,41,60,20,39,28,34,32,40,75,29,81,49,98,94,45,58,25,46,35,41,31,32,28,58,64,66,84,92,85,74,78,71,54,74,69,42,39,41,32,27,39,66,68,44,45,52,52,50,51,53,52,51,31,70,75,38,70,93,101

Radius of gyration: 14.9 Å; Cα contacts (8 Å, |Δi|>4): 330; chains: 2; bounding box: 40×39×39 Å

Foldseek 3Di:
DDEDPDDDDDDDDDDDDPFDWDKDWDWDDDPVGIKIKIWTFGPDPDDDDRDGDDIYIYDPVRVVVVVVVVCVVPVVD/DDEDDDDDDDDDDDDDDPFDWDKDWDWDDDPVGIKIKIWTFGPDPDDDDRPGDDIYIYDPVRVVVVVVVVCVVPVVD

Sequence (154 aa):
MAIVTEFFQVRGEAKPHPTQVECGYKTVSTPAGPLLQLSTYGSDGRQSEKKVSQTLQLDREGARRLLSIIRDTFPDLMAIVTEFFQVRGEAKPHPTQVECGYKTVSTPAGPLLQLSTYGSDGRQSEKKVSQTLQLDREGARRLLSIIRDTFPDL